Protein AF-A0A4U7DH90-F1 (afdb_monomer_lite)

Sequence (90 aa):
DVVRACELAADHELQGIYNVGTEESYSFNEMVELINEELGTNVDPKYIENPLDEYVHDTMADYSKRHAATGWEPTITFEEGVSRVCEPYQ

pLDDT: mean 96.18, std 2.92, range [85.88, 98.62]

Structure (mmCIF, N/CA/C/O backbone):
data_AF-A0A4U7DH90-F1
#
_entry.id   AF-A0A4U7DH90-F1
#
loop_
_atom_site.group_PDB
_atom_site.id
_atom_site.type_symbol
_atom_site.label_atom_id
_atom_site.label_alt_id
_atom_site.label_comp_id
_atom_site.label_asym_id
_atom_site.label_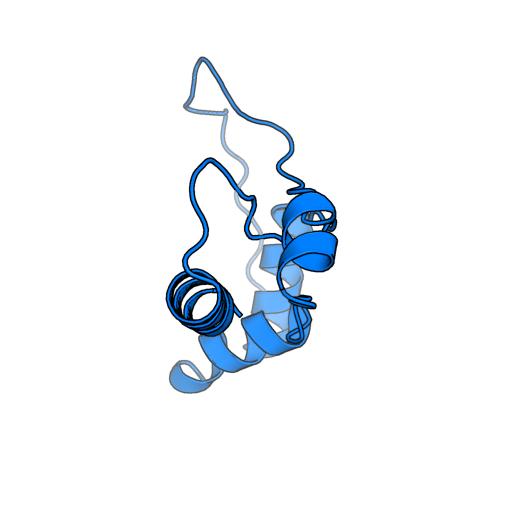entity_id
_atom_site.label_seq_id
_atom_site.pdbx_PDB_ins_code
_atom_site.Cartn_x
_atom_site.Cartn_y
_atom_site.Cartn_z
_atom_site.occupancy
_atom_site.B_iso_or_equiv
_atom_site.auth_seq_id
_atom_site.auth_comp_id
_atom_site.auth_asym_id
_atom_site.auth_atom_id
_atom_site.pdbx_PDB_model_num
ATOM 1 N N . ASP A 1 1 ? -3.935 -0.578 -8.860 1.00 97.25 1 ASP A N 1
ATOM 2 C CA . ASP A 1 1 ? -2.497 -0.313 -9.094 1.00 97.25 1 ASP A CA 1
ATOM 3 C C . ASP A 1 1 ? -1.602 -1.539 -9.147 1.00 97.25 1 ASP A C 1
ATOM 5 O O . ASP A 1 1 ? -0.902 -1.686 -10.143 1.00 97.25 1 ASP A O 1
ATOM 9 N N . VAL A 1 2 ? -1.637 -2.435 -8.154 1.00 97.81 2 VAL A N 1
ATOM 10 C CA . VAL A 1 2 ? -0.770 -3.634 -8.141 1.00 97.81 2 VAL A CA 1
ATOM 11 C C . VAL A 1 2 ? -0.964 -4.525 -9.375 1.00 97.81 2 VAL A C 1
ATOM 13 O O . VAL A 1 2 ? 0.014 -4.894 -10.010 1.00 97.81 2 VAL A O 1
ATOM 16 N N . VAL A 1 3 ? -2.210 -4.816 -9.767 1.00 98.25 3 VAL A N 1
ATOM 17 C CA . VAL A 1 3 ? -2.492 -5.634 -10.966 1.00 98.25 3 VAL A CA 1
ATOM 18 C C . VAL A 1 3 ? -1.887 -5.005 -12.225 1.00 98.25 3 VAL A C 1
ATOM 20 O O . VAL A 1 3 ? -1.137 -5.669 -12.929 1.00 98.25 3 VAL A O 1
ATOM 23 N N . ARG A 1 4 ? -2.099 -3.699 -12.440 1.00 98.25 4 ARG A N 1
ATOM 24 C CA . ARG A 1 4 ? -1.513 -2.951 -13.565 1.00 98.25 4 ARG A CA 1
ATOM 25 C C . ARG A 1 4 ? 0.020 -2.962 -13.543 1.00 98.25 4 ARG A C 1
ATOM 27 O O . ARG A 1 4 ? 0.643 -3.023 -14.595 1.00 98.25 4 ARG A O 1
ATOM 34 N N . ALA A 1 5 ? 0.646 -2.937 -12.361 1.00 98.12 5 ALA A N 1
ATOM 35 C CA . ALA A 1 5 ? 2.095 -3.123 -12.246 1.00 98.12 5 ALA A CA 1
ATOM 36 C C . ALA A 1 5 ? 2.542 -4.519 -12.704 1.00 98.12 5 ALA A C 1
ATOM 38 O O . ALA A 1 5 ? 3.589 -4.636 -13.336 1.00 98.12 5 ALA A O 1
ATOM 39 N N . CYS A 1 6 ? 1.778 -5.568 -12.384 1.00 98.44 6 CYS A N 1
ATOM 40 C CA . CYS A 1 6 ? 2.066 -6.931 -12.829 1.00 98.44 6 CYS A CA 1
ATOM 41 C C . CYS A 1 6 ? 1.880 -7.094 -14.344 1.00 98.44 6 CYS A C 1
ATOM 43 O O . CYS A 1 6 ? 2.731 -7.706 -14.983 1.00 98.44 6 CYS A O 1
ATOM 45 N N . GLU A 1 7 ? 0.813 -6.526 -14.910 1.00 98.62 7 GLU A N 1
ATOM 46 C CA . GLU A 1 7 ? 0.562 -6.522 -16.359 1.00 98.62 7 GLU A CA 1
ATOM 47 C C . GLU A 1 7 ? 1.702 -5.824 -17.105 1.00 98.62 7 GLU A C 1
ATOM 49 O O . GLU A 1 7 ? 2.344 -6.440 -17.950 1.00 98.62 7 GLU A O 1
ATOM 54 N N . LEU A 1 8 ? 2.067 -4.601 -16.701 1.00 98.50 8 LEU A N 1
ATOM 55 C CA . LEU A 1 8 ? 3.179 -3.874 -17.322 1.00 98.50 8 LEU A CA 1
ATOM 56 C C . LEU A 1 8 ? 4.530 -4.568 -17.126 1.00 98.50 8 LEU A C 1
ATOM 58 O O . LEU A 1 8 ? 5.393 -4.485 -17.995 1.00 98.50 8 LEU A O 1
ATOM 62 N N . ALA A 1 9 ? 4.740 -5.259 -16.004 1.00 98.31 9 ALA A N 1
ATOM 63 C CA . ALA A 1 9 ? 5.951 -6.052 -15.823 1.00 98.31 9 ALA A CA 1
ATOM 64 C C . ALA A 1 9 ? 6.036 -7.201 -16.839 1.00 98.31 9 ALA A C 1
ATOM 66 O O . ALA A 1 9 ? 7.130 -7.486 -17.325 1.00 98.31 9 ALA A O 1
ATOM 67 N N . ALA A 1 10 ? 4.904 -7.831 -17.168 1.00 98.25 10 ALA A N 1
ATOM 68 C CA . ALA A 1 10 ? 4.831 -8.864 -18.194 1.00 98.25 10 ALA A CA 1
ATOM 69 C C . ALA A 1 10 ? 4.987 -8.276 -19.606 1.00 98.25 10 ALA A C 1
ATOM 71 O O . ALA A 1 10 ? 5.816 -8.770 -20.366 1.00 98.25 10 ALA A O 1
ATOM 72 N N . ASP A 1 11 ? 4.269 -7.197 -19.926 1.00 98.44 11 ASP A N 1
ATOM 73 C CA . ASP A 1 11 ? 4.302 -6.544 -21.243 1.00 98.44 11 ASP A CA 1
ATOM 74 C C . ASP A 1 11 ? 5.697 -6.011 -21.605 1.00 98.44 11 ASP A C 1
ATOM 76 O O . ASP A 1 11 ? 6.110 -6.063 -22.762 1.00 98.44 11 ASP A O 1
ATOM 80 N N . HIS A 1 12 ? 6.440 -5.515 -20.610 1.00 98.12 12 HIS A N 1
ATOM 81 C CA . HIS A 1 12 ? 7.814 -5.030 -20.768 1.00 98.12 12 HIS A CA 1
ATOM 82 C C . HIS A 1 12 ? 8.881 -6.107 -20.490 1.00 98.12 12 HIS A C 1
ATOM 84 O O . HIS A 1 12 ? 10.069 -5.782 -20.444 1.00 98.12 12 HIS A O 1
ATOM 90 N N . GLU A 1 13 ? 8.476 -7.363 -20.263 1.00 98.06 13 GLU A N 1
ATOM 91 C CA . GLU A 1 13 ? 9.352 -8.511 -19.974 1.00 98.06 13 GLU A CA 1
ATOM 92 C C . GLU A 1 13 ? 10.389 -8.243 -18.859 1.00 98.06 13 GLU A C 1
ATOM 94 O O . GLU A 1 13 ? 11.532 -8.711 -18.910 1.00 98.06 13 GLU A O 1
ATOM 99 N N . LEU A 1 14 ? 10.007 -7.474 -17.830 1.00 97.94 14 LEU A N 1
ATOM 100 C CA . LEU A 1 14 ? 10.936 -7.004 -16.800 1.00 97.94 14 LEU A CA 1
ATOM 101 C C . LEU A 1 14 ? 11.624 -8.161 -16.065 1.00 97.94 14 LEU A C 1
ATOM 103 O O . LEU A 1 14 ? 10.983 -9.108 -15.613 1.00 97.94 14 LEU A O 1
ATOM 107 N N . GLN A 1 15 ? 12.936 -8.026 -15.852 1.00 97.75 15 GLN A N 1
ATOM 108 C CA . GLN A 1 15 ? 13.743 -8.952 -15.055 1.00 97.75 15 GLN A CA 1
ATOM 109 C C . GLN A 1 15 ? 14.389 -8.219 -13.873 1.00 97.75 15 GLN A C 1
ATOM 111 O O . GLN A 1 15 ? 15.041 -7.187 -14.041 1.00 97.75 15 GLN A O 1
ATOM 116 N N . GLY A 1 16 ? 14.239 -8.769 -12.667 1.00 96.62 16 GLY A N 1
ATOM 117 C CA . GLY A 1 16 ? 14.823 -8.234 -11.434 1.00 96.62 16 GLY A CA 1
ATOM 118 C C . GLY A 1 16 ? 13.789 -7.693 -10.446 1.00 96.62 16 GLY A C 1
ATOM 119 O O . GLY A 1 16 ? 12.609 -8.018 -10.508 1.00 96.62 16 GLY A O 1
ATOM 120 N N . ILE A 1 17 ? 14.257 -6.886 -9.492 1.00 97.88 17 ILE A N 1
ATOM 121 C CA . ILE A 1 17 ? 13.446 -6.399 -8.365 1.00 97.88 17 ILE A CA 1
ATOM 122 C C . ILE A 1 17 ? 12.948 -4.981 -8.652 1.00 97.88 17 ILE A C 1
ATOM 124 O O . ILE A 1 17 ? 13.752 -4.099 -8.972 1.00 97.88 17 ILE A O 1
ATOM 128 N N . TYR A 1 18 ? 11.639 -4.771 -8.520 1.00 97.88 18 TYR A N 1
ATOM 129 C CA . TYR A 1 18 ? 10.961 -3.493 -8.733 1.00 97.88 18 TYR A CA 1
ATOM 130 C C . TYR A 1 18 ? 9.902 -3.285 -7.651 1.00 97.88 18 TYR A C 1
ATOM 132 O O . TYR A 1 18 ? 9.021 -4.130 -7.482 1.00 97.88 18 TYR A O 1
ATOM 140 N N . ASN A 1 19 ? 9.963 -2.153 -6.958 1.00 97.81 19 ASN A N 1
ATOM 141 C CA . ASN A 1 19 ? 9.003 -1.812 -5.915 1.00 97.81 19 ASN A CA 1
ATOM 142 C C . ASN A 1 19 ? 7.632 -1.467 -6.513 1.00 97.81 19 ASN A C 1
ATOM 144 O O . ASN A 1 19 ? 7.543 -0.836 -7.567 1.00 97.81 19 ASN A O 1
ATOM 148 N N . VAL A 1 20 ? 6.566 -1.877 -5.822 1.00 97.50 20 VAL A N 1
ATOM 149 C CA . VAL A 1 20 ? 5.190 -1.397 -6.019 1.00 97.50 20 VAL A CA 1
ATOM 150 C C . VAL A 1 20 ? 4.847 -0.573 -4.787 1.00 97.50 20 VAL A C 1
ATOM 152 O O . VAL A 1 20 ? 4.829 -1.122 -3.691 1.00 97.50 20 VAL A O 1
ATOM 155 N N . GLY A 1 21 ? 4.602 0.718 -4.952 1.00 96.00 21 GLY A N 1
ATOM 156 C CA . GLY A 1 21 ? 4.324 1.617 -3.840 1.00 96.00 21 GLY A CA 1
ATOM 157 C C . GLY A 1 21 ? 3.928 2.997 -4.327 1.00 96.00 21 GLY A C 1
ATOM 158 O O . GLY A 1 21 ?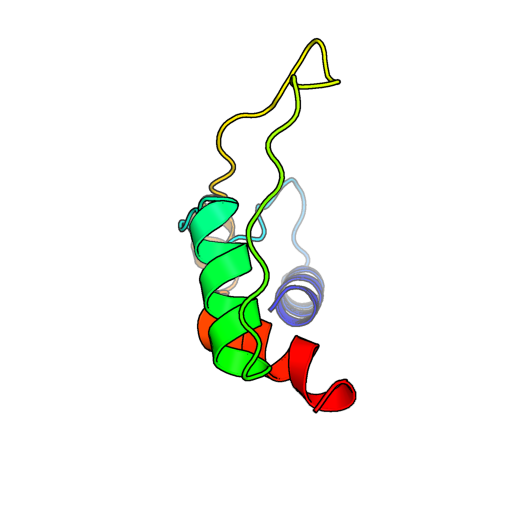 3.894 3.227 -5.536 1.00 96.00 21 GLY A O 1
ATOM 159 N N . THR A 1 22 ? 3.623 3.879 -3.381 1.00 95.88 22 THR A N 1
ATOM 160 C CA . THR A 1 22 ? 3.134 5.234 -3.653 1.00 95.88 22 THR A CA 1
ATOM 161 C C . THR A 1 22 ? 4.115 6.337 -3.282 1.00 95.88 22 THR A C 1
ATOM 163 O O . THR A 1 22 ? 3.803 7.490 -3.525 1.00 95.88 22 THR A O 1
ATOM 166 N N . GLU A 1 23 ? 5.280 6.009 -2.708 1.00 95.25 23 GLU A N 1
ATOM 167 C CA . GLU A 1 23 ? 6.181 6.994 -2.071 1.00 95.25 23 GLU A CA 1
ATOM 168 C C . GLU A 1 23 ? 5.539 7.784 -0.919 1.00 95.25 23 GLU A C 1
ATOM 170 O O . GLU A 1 23 ? 6.112 8.752 -0.430 1.00 95.25 23 GLU A O 1
ATOM 175 N N . GLU A 1 24 ? 4.389 7.325 -0.434 1.00 94.06 24 GLU A N 1
ATOM 176 C CA . GLU A 1 24 ? 3.671 7.895 0.699 1.00 94.06 24 GLU A CA 1
ATOM 177 C C . GLU A 1 24 ? 3.625 6.878 1.842 1.00 94.06 24 GLU A C 1
ATOM 179 O O . GLU A 1 24 ? 3.693 5.661 1.630 1.00 94.06 24 GLU A O 1
ATOM 184 N N . SER A 1 25 ? 3.513 7.382 3.066 1.00 94.75 25 SER A N 1
ATOM 185 C CA . SER A 1 25 ? 3.367 6.582 4.279 1.00 94.75 25 SER A CA 1
ATOM 186 C C . SER A 1 25 ? 2.292 7.195 5.160 1.00 94.75 25 SER A C 1
ATOM 188 O O . SER A 1 25 ? 2.256 8.415 5.307 1.00 94.75 25 SER A O 1
ATOM 190 N N . TYR A 1 26 ? 1.490 6.345 5.791 1.00 94.50 26 TYR A N 1
ATOM 191 C CA . TYR A 1 26 ? 0.412 6.744 6.688 1.00 94.50 26 TYR A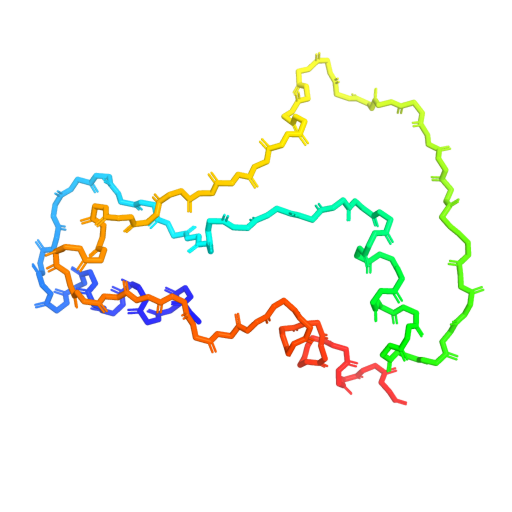 CA 1
ATOM 192 C C . TYR A 1 26 ? 0.572 6.029 8.024 1.00 94.50 26 TYR A C 1
ATOM 194 O O . TYR A 1 26 ? 0.956 4.856 8.080 1.00 94.50 26 TYR A O 1
ATOM 202 N N . SER A 1 27 ? 0.270 6.732 9.105 1.00 94.94 27 SER A N 1
ATOM 203 C CA . SER A 1 27 ? 0.198 6.164 10.443 1.00 94.94 27 SER A CA 1
ATOM 204 C C . SER A 1 27 ? -1.046 5.287 10.607 1.00 94.94 27 SER A C 1
ATOM 206 O O . SER A 1 27 ? -2.050 5.433 9.907 1.00 94.94 27 SER A O 1
ATOM 208 N N . PHE A 1 28 ? -1.029 4.398 11.603 1.00 94.50 28 PHE A N 1
ATOM 209 C CA . PHE A 1 28 ? -2.231 3.639 11.959 1.00 94.50 28 PHE A CA 1
ATOM 210 C C . PHE A 1 28 ? -3.392 4.532 12.399 1.00 94.50 28 PHE A C 1
ATOM 212 O O . PHE A 1 28 ? -4.544 4.175 12.171 1.00 94.50 28 PHE A O 1
ATOM 219 N N . ASN A 1 29 ? -3.102 5.679 13.015 1.00 96.06 29 ASN A N 1
ATOM 220 C CA . ASN A 1 29 ? -4.139 6.601 13.464 1.00 96.06 29 ASN A CA 1
ATOM 221 C C . ASN A 1 29 ? -4.853 7.247 12.274 1.00 96.06 29 ASN A C 1
ATOM 223 O O . ASN A 1 29 ? -6.077 7.218 12.242 1.00 96.06 29 ASN A O 1
ATOM 227 N N . GLU A 1 30 ? -4.113 7.707 11.260 1.00 96.62 30 GLU A N 1
ATOM 228 C CA . GLU A 1 30 ? -4.703 8.229 10.016 1.00 96.62 30 GLU A CA 1
ATOM 229 C C . GLU A 1 30 ? -5.562 7.168 9.313 1.00 96.62 30 GLU A C 1
ATOM 231 O O . GLU A 1 30 ? -6.662 7.460 8.853 1.00 96.62 30 GLU A O 1
ATOM 236 N N . MET A 1 31 ? -5.114 5.906 9.286 1.00 96.38 31 MET A N 1
ATOM 237 C CA . MET A 1 31 ? -5.913 4.808 8.728 1.00 96.38 31 MET A CA 1
ATOM 238 C C . MET A 1 31 ? -7.229 4.595 9.496 1.00 96.38 31 MET A C 1
ATOM 240 O O . MET A 1 31 ? -8.270 4.385 8.877 1.00 96.38 31 MET A O 1
ATOM 244 N N . VAL A 1 32 ? -7.199 4.638 10.833 1.00 97.44 32 VAL A N 1
ATOM 245 C CA . VAL A 1 32 ? -8.405 4.501 11.670 1.00 97.44 32 VAL A CA 1
ATOM 246 C C . VAL A 1 32 ? -9.350 5.690 11.479 1.00 97.44 32 VAL A C 1
ATOM 248 O O . VAL A 1 32 ? -10.561 5.486 11.401 1.00 97.44 32 VAL A O 1
ATOM 251 N N . GLU A 1 33 ? -8.819 6.909 11.380 1.00 97.62 33 GLU A N 1
ATOM 252 C CA . GLU A 1 33 ? -9.595 8.124 11.106 1.00 97.62 33 GLU A CA 1
ATOM 253 C C . GLU A 1 33 ? -10.320 8.026 9.757 1.00 97.62 33 GLU A C 1
ATOM 255 O O . GLU A 1 33 ? -11.542 8.148 9.729 1.00 97.62 33 GLU A O 1
ATOM 260 N N . LEU A 1 34 ? -9.616 7.678 8.675 1.00 97.62 34 LEU A N 1
ATOM 261 C CA . LEU A 1 34 ? -10.213 7.535 7.339 1.00 97.62 34 LEU A CA 1
ATOM 262 C C . LEU A 1 34 ? -11.306 6.460 7.283 1.00 97.62 34 LEU A C 1
ATOM 264 O O . LEU A 1 34 ? -12.342 6.661 6.656 1.00 97.62 34 LEU A O 1
ATOM 268 N N . ILE A 1 35 ? -11.109 5.325 7.961 1.00 97.81 35 ILE A N 1
ATOM 269 C CA . ILE A 1 35 ? -12.136 4.274 8.038 1.00 97.81 35 ILE A CA 1
ATOM 270 C C . ILE A 1 35 ? -13.368 4.772 8.807 1.00 97.81 35 ILE A C 1
ATOM 272 O O . ILE A 1 35 ? -14.496 4.496 8.400 1.00 97.81 35 ILE A O 1
ATOM 276 N N . ASN A 1 36 ? -13.169 5.499 9.913 1.00 97.94 36 ASN A N 1
ATOM 277 C CA . ASN A 1 36 ? -14.272 6.079 10.679 1.00 97.94 36 ASN A CA 1
ATOM 278 C C . ASN A 1 36 ? -15.064 7.098 9.856 1.00 97.94 36 ASN A C 1
ATOM 280 O O . ASN A 1 36 ? -16.295 7.065 9.876 1.00 97.94 36 ASN A O 1
ATOM 284 N N . GLU A 1 37 ? -14.371 7.975 9.130 1.00 97.44 37 GLU A N 1
ATOM 285 C CA . GLU A 1 37 ? -14.992 8.957 8.242 1.00 97.44 37 GLU A CA 1
ATOM 286 C C . GLU A 1 37 ? -15.819 8.277 7.144 1.00 97.44 37 GLU A C 1
ATOM 288 O O . GLU A 1 37 ? -16.986 8.624 6.955 1.00 97.44 37 GLU A O 1
ATOM 293 N N . GLU A 1 38 ? -15.259 7.262 6.484 1.00 98.00 38 GLU A N 1
ATOM 294 C CA . GLU A 1 38 ? -15.902 6.567 5.364 1.00 98.00 38 GLU A CA 1
ATOM 295 C C . GLU A 1 38 ? -17.126 5.734 5.778 1.00 98.00 38 GLU A C 1
ATOM 297 O O . GLU A 1 38 ? -18.111 5.648 5.041 1.00 98.00 38 GLU A O 1
ATOM 302 N N . LEU A 1 39 ? -17.087 5.117 6.963 1.00 97.75 39 LEU A N 1
ATOM 303 C CA . LEU A 1 39 ? -18.179 4.283 7.481 1.00 97.75 39 LEU A CA 1
ATOM 304 C C . LEU A 1 39 ? -19.156 5.051 8.385 1.00 97.75 39 LEU A C 1
ATOM 306 O O . LEU A 1 39 ? -20.127 4.473 8.878 1.00 97.75 39 LEU A O 1
ATOM 310 N N . GLY A 1 40 ? -18.913 6.340 8.640 1.00 97.44 40 GLY A N 1
ATOM 311 C CA . GLY A 1 40 ? -19.714 7.141 9.569 1.00 97.44 40 GLY A CA 1
ATOM 312 C C . GLY A 1 40 ? -19.670 6.619 11.011 1.00 97.44 40 GLY A C 1
ATOM 313 O O . GLY A 1 40 ? -20.652 6.741 11.751 1.00 97.44 40 GLY A O 1
ATOM 314 N N . THR A 1 41 ? -18.555 6.006 11.412 1.00 97.31 41 THR A N 1
ATOM 315 C CA . THR A 1 41 ? -18.346 5.450 12.754 1.00 97.31 41 THR A CA 1
ATOM 316 C C . THR A 1 41 ? -17.476 6.362 13.621 1.00 97.31 41 THR A C 1
ATOM 318 O O . THR A 1 41 ? -16.920 7.354 13.166 1.00 97.31 41 THR A O 1
ATOM 321 N N . ASN A 1 42 ? -17.379 6.042 14.914 1.00 96.94 42 ASN A N 1
ATOM 322 C CA . ASN A 1 42 ? -16.526 6.755 15.869 1.00 96.94 42 ASN A CA 1
ATOM 323 C C . ASN A 1 42 ? -15.862 5.753 16.822 1.00 96.94 42 ASN A C 1
ATOM 325 O O . ASN A 1 42 ? -16.199 5.673 18.005 1.00 96.94 42 ASN A O 1
ATOM 329 N N . VAL A 1 43 ? -15.009 4.897 16.261 1.00 96.75 43 VAL A N 1
ATOM 330 C CA . VAL A 1 43 ? -14.285 3.856 16.995 1.00 96.75 43 VAL A CA 1
ATOM 331 C C . VAL A 1 43 ? -12.928 4.394 17.435 1.00 96.75 43 VAL A C 1
ATOM 333 O O . VAL A 1 43 ? -12.102 4.745 16.594 1.00 96.75 43 VAL A O 1
ATOM 336 N N . ASP A 1 44 ? -12.682 4.402 18.746 1.00 96.44 44 ASP A N 1
ATOM 337 C CA . ASP A 1 44 ? -11.391 4.795 19.314 1.00 96.44 44 ASP A CA 1
ATOM 338 C C . ASP A 1 44 ? -10.341 3.673 19.164 1.00 96.44 44 ASP A C 1
ATOM 340 O O . ASP A 1 44 ? -10.623 2.513 19.502 1.00 96.44 44 ASP A O 1
ATOM 344 N N . PRO A 1 45 ? -9.104 3.980 18.726 1.00 96.31 45 PRO A N 1
ATOM 345 C CA . PRO A 1 45 ? -8.039 2.990 18.646 1.00 96.31 45 PRO A CA 1
ATOM 346 C C . PRO A 1 45 ? -7.611 2.514 20.041 1.00 96.31 45 PRO A C 1
ATOM 348 O O . PRO A 1 45 ? -7.421 3.298 20.974 1.00 96.31 45 PRO A O 1
ATOM 351 N N . LYS A 1 46 ? -7.386 1.203 20.176 1.00 96.25 46 LYS A N 1
ATOM 352 C CA . LYS A 1 46 ? -6.794 0.606 21.378 1.00 96.25 46 LYS A CA 1
ATOM 353 C C . LYS A 1 46 ? -5.304 0.360 21.164 1.00 96.25 46 LYS A C 1
ATOM 355 O O . LYS A 1 46 ? -4.918 -0.554 20.441 1.00 96.25 46 LYS A O 1
ATOM 360 N N . TYR A 1 47 ? -4.480 1.119 21.873 1.00 95.44 47 TYR A N 1
ATOM 361 C CA . TYR A 1 47 ? -3.030 0.954 21.862 1.00 95.44 47 TYR A CA 1
ATOM 362 C C . TYR A 1 47 ? -2.606 -0.295 22.642 1.00 95.44 47 TYR A C 1
ATOM 364 O O . TYR A 1 47 ? -3.111 -0.568 23.736 1.00 95.44 47 TYR A O 1
ATOM 372 N N . ILE A 1 48 ? -1.666 -1.046 22.074 1.00 94.62 48 ILE A N 1
ATOM 373 C CA . ILE A 1 48 ? -1.040 -2.215 22.696 1.00 94.62 48 ILE A CA 1
ATOM 374 C C . ILE A 1 48 ? 0.479 -2.068 22.654 1.00 94.62 48 ILE A C 1
ATOM 376 O O . ILE A 1 48 ? 1.013 -1.325 21.831 1.00 94.62 48 ILE A O 1
ATOM 380 N N . GLU A 1 49 ? 1.172 -2.789 23.531 1.00 94.19 49 GLU A N 1
ATOM 381 C CA . GLU A 1 49 ? 2.614 -2.974 23.389 1.00 94.19 49 GLU A CA 1
ATOM 382 C C . GLU A 1 49 ? 2.899 -3.749 22.099 1.00 94.19 49 GLU A C 1
ATOM 384 O O . GLU A 1 49 ? 2.156 -4.669 21.743 1.00 94.19 49 GLU A O 1
ATOM 389 N N . ASN A 1 50 ? 3.944 -3.341 21.381 1.00 91.00 50 ASN A N 1
ATOM 390 C CA . ASN A 1 50 ? 4.295 -3.945 20.108 1.00 91.00 50 ASN A CA 1
ATOM 391 C C . ASN A 1 50 ? 4.645 -5.429 20.310 1.00 91.00 50 ASN A C 1
ATOM 393 O O . ASN A 1 50 ? 5.593 -5.721 21.037 1.00 91.00 50 ASN A O 1
ATOM 397 N N . PRO A 1 51 ? 3.910 -6.369 19.688 1.00 91.19 51 PRO A N 1
ATOM 398 C CA . PRO A 1 51 ? 4.152 -7.791 19.893 1.00 91.19 51 PRO A CA 1
ATOM 399 C C . PRO A 1 51 ? 5.358 -8.321 19.102 1.00 91.19 51 PRO A C 1
ATOM 401 O O . PRO A 1 51 ? 5.664 -9.507 19.211 1.00 91.19 51 PRO A O 1
ATOM 404 N N . LEU A 1 52 ? 5.993 -7.493 18.263 1.00 92.25 52 LEU A N 1
ATOM 405 C CA . LEU A 1 52 ? 7.090 -7.888 17.384 1.00 92.25 52 LEU A CA 1
ATOM 406 C C . LEU A 1 52 ? 8.432 -7.372 17.915 1.00 92.25 52 LEU A C 1
ATOM 408 O O . LEU A 1 52 ? 8.597 -6.171 18.119 1.00 92.25 52 LEU A O 1
ATOM 412 N N . ASP A 1 53 ? 9.403 -8.279 18.056 1.00 89.75 53 ASP A N 1
ATOM 413 C CA . ASP A 1 53 ? 10.779 -7.943 18.454 1.00 89.75 53 ASP A CA 1
ATOM 414 C C . ASP A 1 53 ? 11.486 -7.069 17.401 1.00 89.75 53 ASP A C 1
ATOM 416 O O . ASP A 1 53 ? 12.247 -6.161 17.733 1.00 89.75 53 ASP A O 1
ATOM 420 N N . GLU A 1 54 ? 11.207 -7.321 16.119 1.00 92.19 54 GLU A N 1
ATOM 421 C CA . GLU A 1 54 ? 11.725 -6.557 14.983 1.00 92.19 54 GLU A CA 1
ATOM 422 C C . GLU A 1 54 ? 10.562 -5.922 14.219 1.00 92.19 54 GLU A C 1
ATOM 424 O O . GLU A 1 54 ? 9.968 -6.516 13.317 1.00 92.19 54 GLU A O 1
ATOM 429 N N . TYR A 1 55 ? 10.210 -4.700 14.613 1.00 90.00 55 TYR A N 1
ATOM 430 C CA . TYR A 1 55 ? 9.132 -3.951 13.985 1.00 90.00 55 TYR A CA 1
ATOM 431 C C . TYR A 1 55 ? 9.648 -3.016 12.897 1.00 90.00 55 TYR A C 1
ATOM 433 O O . TYR A 1 55 ? 10.531 -2.189 13.130 1.00 90.00 55 TYR A O 1
ATOM 441 N N . VAL A 1 56 ? 9.043 -3.101 11.715 1.00 89.19 56 VAL A N 1
ATOM 442 C CA . VAL A 1 56 ? 9.257 -2.114 10.657 1.00 89.19 56 VAL A CA 1
ATOM 443 C C . VAL A 1 56 ? 8.377 -0.908 10.963 1.00 89.19 56 VAL A C 1
ATOM 445 O O . VAL A 1 56 ? 7.161 -0.984 10.812 1.00 89.19 56 VAL A O 1
ATOM 448 N N . HIS A 1 57 ? 8.997 0.179 11.434 1.00 85.88 57 HIS A N 1
ATOM 449 C CA . HIS A 1 57 ? 8.273 1.386 11.837 1.00 85.88 57 HIS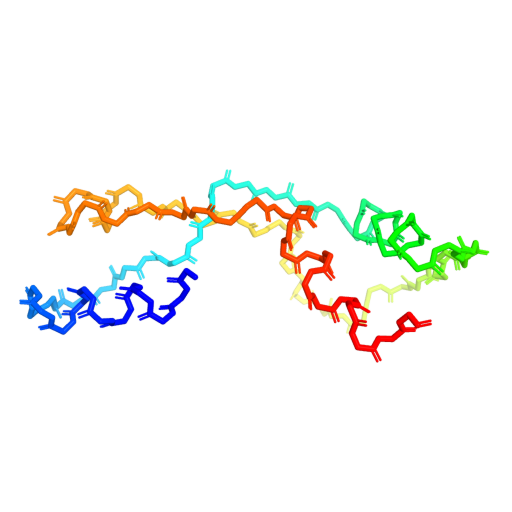 A CA 1
ATOM 450 C C . HIS A 1 57 ? 7.568 2.055 10.657 1.00 85.88 57 HIS A C 1
ATOM 452 O O . HIS A 1 57 ? 6.364 2.280 10.709 1.00 85.88 57 HIS A O 1
ATOM 458 N N . ASP A 1 58 ? 8.320 2.304 9.585 1.00 87.12 58 ASP A N 1
ATOM 459 C CA . ASP A 1 58 ? 7.837 2.994 8.396 1.00 87.12 58 ASP A CA 1
ATOM 460 C C . ASP A 1 58 ? 8.074 2.139 7.154 1.00 87.12 58 ASP A C 1
ATOM 462 O O . ASP A 1 58 ? 9.138 1.537 6.973 1.00 87.12 58 ASP A O 1
ATOM 466 N N . THR A 1 59 ? 7.090 2.133 6.260 1.00 87.62 59 THR A N 1
ATOM 467 C CA . THR A 1 59 ? 7.205 1.542 4.927 1.00 87.62 59 THR A CA 1
ATOM 468 C C . THR A 1 59 ? 6.802 2.571 3.890 1.00 87.62 59 THR A C 1
ATOM 470 O O . THR A 1 59 ? 5.660 3.020 3.878 1.00 87.62 59 THR A O 1
ATOM 473 N N . MET A 1 60 ? 7.737 2.915 3.007 1.00 93.88 60 MET A N 1
ATOM 474 C CA . MET A 1 60 ? 7.540 3.894 1.942 1.00 93.88 60 MET A CA 1
ATOM 475 C C . MET A 1 60 ? 8.307 3.417 0.710 1.00 93.88 60 MET A C 1
ATOM 477 O O . MET A 1 60 ? 9.535 3.488 0.646 1.00 93.88 60 MET A O 1
ATOM 481 N N . ALA A 1 61 ? 7.587 2.821 -0.235 1.00 94.69 61 ALA A N 1
ATOM 482 C CA . ALA A 1 61 ? 8.196 2.162 -1.381 1.00 94.69 61 ALA A CA 1
ATOM 483 C C . ALA A 1 61 ? 8.399 3.143 -2.548 1.00 94.69 61 ALA A C 1
ATOM 485 O O . ALA A 1 61 ? 7.439 3.517 -3.219 1.00 94.69 61 ALA A O 1
ATOM 486 N N . ASP A 1 62 ? 9.665 3.490 -2.801 1.00 96.62 62 ASP A N 1
ATOM 487 C CA . ASP A 1 62 ? 10.135 4.230 -3.983 1.00 96.62 62 ASP A CA 1
ATOM 488 C C . ASP A 1 62 ? 9.957 3.386 -5.248 1.00 96.62 62 ASP A C 1
ATOM 490 O O . ASP A 1 62 ? 10.572 2.321 -5.385 1.00 96.62 62 ASP A O 1
ATOM 494 N N . TYR A 1 63 ? 9.120 3.862 -6.172 1.00 97.44 63 TYR A N 1
ATOM 495 C CA . TYR A 1 63 ? 8.818 3.193 -7.436 1.00 97.44 63 TYR A CA 1
ATOM 496 C C . TYR A 1 63 ? 9.542 3.795 -8.652 1.00 97.44 63 TYR A C 1
ATOM 498 O O . TYR A 1 63 ? 9.301 3.344 -9.777 1.00 97.44 63 TYR A O 1
ATOM 506 N N . SER A 1 64 ? 10.476 4.734 -8.465 1.00 98.06 64 SER A N 1
ATOM 507 C CA . SER A 1 64 ? 11.221 5.427 -9.531 1.00 98.06 64 SER A CA 1
ATOM 508 C C . SER A 1 64 ? 11.840 4.469 -10.554 1.00 98.06 64 SER A C 1
ATOM 510 O O . SER A 1 64 ? 11.698 4.657 -11.765 1.00 98.06 64 SER A O 1
ATOM 512 N N . LYS A 1 65 ? 12.450 3.368 -10.091 1.00 98.19 65 LYS A N 1
ATOM 513 C CA . LYS A 1 65 ? 13.019 2.325 -10.961 1.00 98.19 65 LYS A CA 1
ATOM 514 C C . LYS A 1 65 ? 11.968 1.697 -11.883 1.00 98.19 65 LYS A C 1
ATOM 516 O O . LYS A 1 65 ? 12.267 1.394 -13.037 1.00 98.19 65 LYS A O 1
ATOM 521 N N . ARG A 1 66 ? 10.754 1.456 -11.381 1.00 97.69 66 ARG A N 1
ATOM 522 C CA . ARG A 1 66 ? 9.661 0.905 -12.193 1.00 97.69 66 ARG A CA 1
ATOM 523 C C . ARG A 1 66 ? 9.098 1.957 -13.135 1.00 97.69 66 ARG A C 1
ATOM 525 O O . ARG A 1 66 ? 8.874 1.634 -14.302 1.00 97.69 66 ARG A O 1
ATOM 532 N N . HIS A 1 67 ? 8.887 3.174 -12.641 1.00 98.31 67 HIS A N 1
ATOM 533 C CA . HIS A 1 67 ? 8.400 4.281 -13.454 1.00 98.31 67 HIS A CA 1
ATOM 534 C C . HIS A 1 67 ? 9.296 4.481 -14.679 1.00 98.31 67 HIS A C 1
ATOM 536 O O . HIS A 1 67 ? 8.817 4.455 -15.807 1.00 98.31 67 HIS A O 1
ATOM 542 N N . ALA A 1 68 ? 10.617 4.517 -14.482 1.00 98.31 68 ALA A N 1
ATOM 543 C CA . ALA A 1 68 ? 11.582 4.616 -15.573 1.00 98.31 68 ALA A CA 1
ATOM 544 C C . ALA A 1 68 ? 11.513 3.447 -16.578 1.00 98.31 68 ALA A C 1
ATOM 546 O O . ALA A 1 68 ? 11.792 3.639 -17.758 1.00 98.31 68 ALA A O 1
ATOM 547 N N . ALA A 1 69 ? 11.159 2.238 -16.131 1.00 97.94 69 ALA A N 1
ATOM 548 C CA . ALA A 1 69 ? 11.134 1.043 -16.977 1.00 97.94 69 ALA A CA 1
ATOM 549 C C . ALA A 1 69 ? 9.817 0.842 -17.751 1.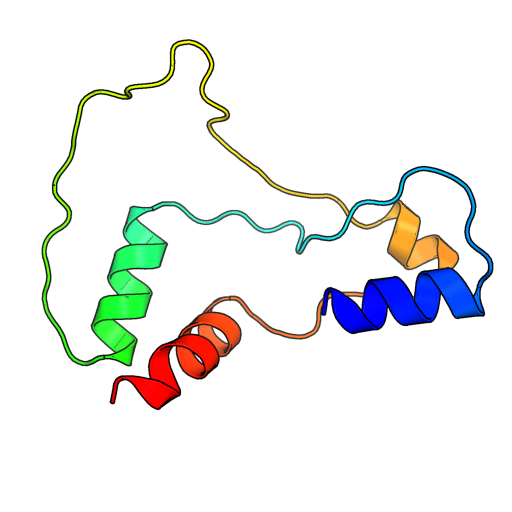00 97.94 69 ALA A C 1
ATOM 551 O O . ALA A 1 69 ? 9.822 0.197 -18.797 1.00 97.94 69 ALA A O 1
ATOM 552 N N . THR A 1 70 ? 8.695 1.351 -17.232 1.00 98.06 70 THR A N 1
ATOM 553 C CA . THR A 1 70 ? 7.340 1.008 -17.723 1.00 98.06 70 THR A CA 1
ATOM 554 C C . THR A 1 70 ? 6.391 2.196 -17.856 1.00 98.06 70 THR A C 1
ATOM 556 O O . THR A 1 70 ? 5.290 2.041 -18.369 1.00 98.06 70 THR A O 1
ATOM 559 N N . GLY A 1 71 ? 6.762 3.372 -17.347 1.00 97.94 71 GLY A N 1
ATOM 560 C CA . GLY A 1 71 ? 5.840 4.494 -17.164 1.00 97.94 71 GLY A CA 1
ATOM 561 C C . GLY A 1 71 ? 4.782 4.257 -16.080 1.00 97.94 71 GLY A C 1
ATOM 562 O O . GLY A 1 71 ? 3.881 5.075 -15.930 1.00 97.94 71 GLY A O 1
ATOM 563 N N . TRP A 1 72 ? 4.852 3.152 -15.326 1.00 98.50 72 TRP A N 1
ATOM 564 C CA . TRP A 1 72 ? 3.910 2.896 -14.241 1.00 98.50 72 TRP A CA 1
ATOM 565 C C . TRP A 1 72 ? 4.058 3.939 -13.133 1.00 98.50 72 TRP A C 1
ATOM 567 O O . TRP A 1 72 ? 5.154 4.210 -12.644 1.00 98.50 72 TRP A O 1
ATOM 577 N N . GLU A 1 73 ? 2.922 4.454 -12.699 1.00 98.19 73 GLU A N 1
ATOM 578 C CA . GLU A 1 73 ? 2.737 5.256 -11.496 1.00 98.19 73 GLU A CA 1
ATOM 579 C C . GLU A 1 73 ? 1.440 4.796 -10.813 1.00 98.19 73 GLU A C 1
ATOM 581 O O . GLU A 1 73 ? 0.532 4.313 -11.513 1.00 98.19 73 GLU A O 1
ATOM 586 N N . PRO A 1 74 ? 1.333 4.873 -9.476 1.00 97.62 74 PRO A N 1
ATOM 587 C CA . PRO A 1 74 ? 0.063 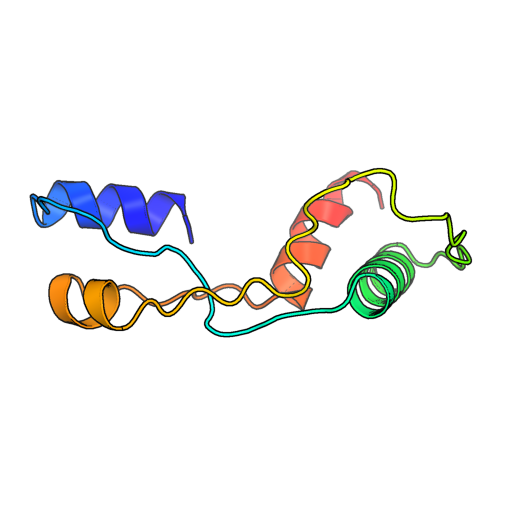4.669 -8.786 1.00 97.62 74 PRO A CA 1
ATOM 588 C C . PRO A 1 74 ? -0.964 5.707 -9.259 1.00 97.62 74 PRO A C 1
ATOM 590 O O . PRO A 1 74 ? -0.618 6.820 -9.636 1.00 97.62 74 PRO A O 1
ATOM 593 N N . THR A 1 75 ? -2.238 5.329 -9.276 1.00 97.44 75 THR A N 1
ATOM 594 C CA . THR A 1 75 ? -3.330 6.199 -9.763 1.00 97.44 75 THR A CA 1
ATOM 595 C C . THR A 1 75 ? -4.485 6.309 -8.781 1.00 97.44 75 THR A C 1
ATOM 597 O O . THR A 1 75 ? -5.387 7.117 -8.985 1.00 97.44 75 THR A O 1
ATOM 600 N N . ILE A 1 76 ? -4.479 5.482 -7.738 1.00 97.56 76 ILE A N 1
ATOM 601 C CA . ILE A 1 76 ? -5.484 5.479 -6.686 1.00 97.56 76 ILE A CA 1
ATOM 602 C C . ILE A 1 76 ? -4.854 6.124 -5.455 1.00 97.56 76 ILE A C 1
ATOM 604 O O . ILE A 1 76 ? -3.830 5.637 -4.974 1.00 97.56 76 ILE A O 1
ATOM 608 N N . THR A 1 77 ? -5.449 7.215 -4.972 1.00 96.31 77 THR A N 1
ATOM 609 C CA . THR A 1 77 ? -5.037 7.837 -3.705 1.00 96.31 77 THR A CA 1
ATOM 610 C C . THR A 1 77 ? -5.413 6.937 -2.533 1.00 96.31 77 THR A C 1
ATOM 612 O O . THR A 1 77 ? -6.209 6.002 -2.681 1.00 96.31 77 THR A O 1
ATOM 615 N N . PHE A 1 78 ? -4.851 7.205 -1.357 1.00 95.88 78 PHE A N 1
ATOM 616 C CA . PHE A 1 78 ? -5.150 6.394 -0.183 1.00 95.88 78 PHE A CA 1
ATOM 617 C C . PHE A 1 78 ? -6.632 6.468 0.206 1.00 95.88 78 PHE A C 1
ATOM 619 O O . PHE A 1 78 ? -7.252 5.429 0.417 1.00 95.88 78 PHE A O 1
ATOM 626 N N . GLU A 1 79 ? -7.225 7.661 0.188 1.00 97.00 79 GLU A N 1
ATOM 627 C CA . GLU A 1 79 ? -8.631 7.904 0.526 1.00 97.00 79 GLU A CA 1
ATOM 628 C C . GLU A 1 79 ? -9.581 7.184 -0.439 1.00 97.00 79 GLU A C 1
ATOM 630 O O . GLU A 1 79 ? -10.489 6.479 -0.006 1.00 97.00 79 GLU A O 1
ATOM 635 N N . GLU A 1 80 ? -9.332 7.275 -1.750 1.00 97.94 80 GLU A N 1
ATOM 636 C CA . GLU A 1 80 ? -10.115 6.551 -2.760 1.00 97.94 80 GLU A CA 1
ATOM 637 C C . GLU A 1 80 ? -9.992 5.030 -2.573 1.00 97.94 80 GLU A C 1
ATOM 639 O O . GLU A 1 80 ? -10.963 4.285 -2.724 1.00 97.94 80 GLU A O 1
ATOM 644 N N . GLY A 1 81 ? -8.792 4.550 -2.235 1.00 97.62 81 GLY A N 1
ATOM 645 C CA . GLY A 1 81 ? -8.557 3.145 -1.919 1.00 97.62 81 GLY A CA 1
ATOM 646 C C . GLY A 1 81 ? -9.360 2.680 -0.703 1.00 97.62 81 GLY A C 1
ATOM 647 O O . GLY A 1 81 ? -9.996 1.626 -0.767 1.00 97.62 81 GLY A O 1
ATOM 648 N N . VAL A 1 82 ? -9.360 3.467 0.377 1.00 98.00 82 VAL A N 1
ATOM 649 C CA . VAL A 1 82 ? -10.141 3.195 1.593 1.00 98.00 82 VAL A CA 1
ATOM 650 C C . VAL A 1 82 ? -11.637 3.194 1.283 1.00 98.00 82 VAL A C 1
ATOM 652 O O . VAL A 1 82 ? -12.308 2.231 1.654 1.00 98.00 82 VAL A O 1
ATOM 655 N N . SER A 1 83 ? -12.143 4.186 0.541 1.00 98.06 83 SER A N 1
ATOM 656 C CA . SER A 1 83 ? -13.560 4.267 0.159 1.00 98.06 83 SER A CA 1
ATOM 657 C C . SER A 1 83 ? -14.031 3.022 -0.590 1.00 98.06 83 SER A C 1
ATOM 659 O O . SER A 1 83 ? -14.978 2.356 -0.168 1.00 98.06 83 SER A O 1
ATOM 661 N N . ARG A 1 84 ? -13.289 2.589 -1.617 1.00 98.00 84 ARG A N 1
ATOM 662 C CA . ARG A 1 84 ? -13.612 1.360 -2.368 1.00 98.00 84 ARG A CA 1
ATOM 663 C C . ARG A 1 84 ? -13.598 0.096 -1.512 1.00 98.00 84 ARG A C 1
ATOM 665 O O . ARG A 1 84 ? -14.357 -0.833 -1.773 1.00 98.00 84 ARG A O 1
ATOM 672 N N . VAL A 1 85 ? -12.701 0.013 -0.528 1.00 97.88 85 VAL A N 1
ATOM 673 C CA . VAL A 1 85 ? -12.651 -1.132 0.396 1.00 97.88 85 VAL A CA 1
ATOM 674 C C . VAL A 1 85 ? -13.829 -1.104 1.368 1.00 97.88 85 VAL A C 1
ATOM 676 O O . VAL A 1 85 ? -14.335 -2.167 1.726 1.00 97.88 85 VAL A O 1
ATOM 679 N N . CYS A 1 86 ? -14.264 0.084 1.785 1.00 98.00 86 CYS A N 1
ATOM 680 C CA . CYS A 1 86 ? -15.361 0.278 2.727 1.00 98.00 86 CYS A CA 1
ATOM 681 C C . CYS A 1 86 ? -16.751 0.161 2.086 1.00 98.00 86 CYS A C 1
ATOM 683 O O . CYS A 1 86 ? -17.684 -0.211 2.790 1.00 98.00 86 CYS A O 1
ATOM 685 N N . GLU A 1 87 ? -16.890 0.409 0.779 1.00 97.69 87 GLU A N 1
ATOM 686 C CA . GLU A 1 87 ? -18.163 0.377 0.034 1.00 97.69 87 GLU A CA 1
ATOM 687 C C . GLU A 1 87 ? -19.067 -0.835 0.368 1.00 97.69 87 GLU A C 1
ATOM 689 O O . GLU A 1 87 ? -20.258 -0.636 0.602 1.00 97.69 87 GLU A O 1
ATOM 694 N N . PRO A 1 88 ? -18.569 -2.085 0.487 1.00 97.50 88 PRO A N 1
ATOM 695 C CA . PRO A 1 88 ? -19.421 -3.234 0.817 1.00 97.50 88 PRO A CA 1
ATOM 696 C C . PRO A 1 88 ? -19.928 -3.285 2.269 1.00 97.50 88 PRO A C 1
ATOM 698 O O . PRO A 1 88 ? -20.689 -4.194 2.605 1.00 97.50 88 PRO A O 1
ATOM 701 N N . TYR A 1 89 ? -19.453 -2.390 3.138 1.00 94.94 89 TYR A N 1
ATOM 702 C CA . TYR A 1 89 ? -19.752 -2.346 4.573 1.00 94.94 89 TYR A CA 1
ATOM 703 C C . TYR A 1 89 ? -20.634 -1.153 4.976 1.00 94.94 89 TYR A C 1
ATOM 705 O O . TYR A 1 89 ? -20.958 -1.034 6.161 1.00 94.94 89 TYR A O 1
ATOM 713 N N . GLN A 1 90 ? -21.002 -0.295 4.019 1.00 86.31 90 GLN A N 1
ATOM 714 C CA . GLN A 1 90 ? -22.017 0.754 4.175 1.00 86.31 90 GLN A CA 1
ATOM 715 C C . GLN A 1 90 ? -23.429 0.149 4.219 1.00 86.31 90 GLN A C 1
ATOM 717 O O . GLN A 1 90 ? -24.259 0.655 5.011 1.00 86.31 90 GLN A O 1
#

Secondary structure (DSSP, 8-state):
-HHHHHHHHHHTT--S------S----HHHHHHHHHHHHT--PPP-------SS---------HHHHHHH-----S-HHHHHHHHHGGG-

Foldseek 3Di:
DVVVLVVLCVVLVDDDDFDDFAQDWDDPVVVVVLLCVLLVHDDDDDDDDDPDPDDDPTDGTDRVVVCVRRVDHDDADPSNVSNVVCVVVD

Radius of gyration: 16.55 Å; chains: 1; bounding box: 37×18×45 Å